Protein AF-A0A6M0L0Z6-F1 (afdb_monomer_lite)

Structure (mmCIF, N/CA/C/O backbone):
data_AF-A0A6M0L0Z6-F1
#
_entry.id   AF-A0A6M0L0Z6-F1
#
loop_
_atom_site.group_PDB
_atom_site.id
_atom_site.type_symbol
_atom_site.label_atom_id
_atom_site.label_alt_id
_atom_site.label_comp_id
_atom_site.label_asym_id
_atom_site.label_entity_id
_atom_site.label_seq_id
_atom_site.pdbx_PDB_ins_code
_atom_site.Cartn_x
_atom_site.Cartn_y
_atom_site.Cartn_z
_atom_site.occupancy
_atom_site.B_iso_or_equiv
_atom_site.auth_seq_id
_atom_site.auth_comp_id
_atom_site.auth_asym_id
_atom_site.auth_atom_id
_atom_site.pdbx_PDB_model_num
ATOM 1 N N . MET A 1 1 ? 5.185 9.724 -18.505 1.00 79.50 1 MET A N 1
ATOM 2 C CA . MET A 1 1 ? 5.097 10.924 -17.645 1.00 79.50 1 MET A CA 1
ATOM 3 C C . MET A 1 1 ? 4.578 10.415 -16.334 1.00 79.50 1 MET A C 1
ATOM 5 O O . MET A 1 1 ? 3.464 9.898 -16.315 1.00 79.50 1 MET A O 1
ATOM 9 N N . SER A 1 2 ? 5.394 10.515 -15.293 1.00 88.75 2 SER A N 1
ATOM 10 C CA . SER A 1 2 ? 5.068 9.929 -14.003 1.00 88.75 2 SER A CA 1
ATOM 11 C C . SER A 1 2 ? 3.895 10.656 -13.342 1.00 88.75 2 SER A C 1
ATOM 13 O O . SER A 1 2 ? 3.770 11.878 -13.463 1.00 88.75 2 SER A O 1
ATOM 15 N N . ARG A 1 3 ? 3.025 9.909 -12.662 1.00 93.62 3 ARG A N 1
ATOM 16 C CA . ARG A 1 3 ? 1.835 10.417 -11.967 1.00 93.62 3 ARG A CA 1
ATOM 17 C 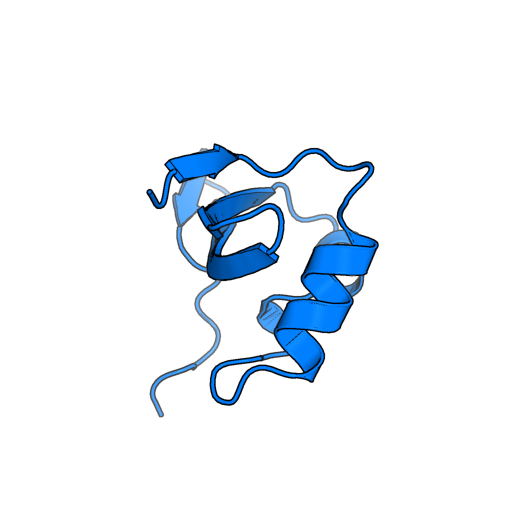C . ARG A 1 3 ? 1.872 10.006 -10.503 1.00 93.62 3 ARG A C 1
ATOM 19 O O . ARG A 1 3 ? 2.202 8.867 -10.196 1.00 93.62 3 ARG A O 1
ATOM 26 N N . LEU A 1 4 ? 1.503 10.926 -9.617 1.00 95.62 4 LEU A N 1
ATOM 27 C CA . LEU A 1 4 ? 1.292 10.639 -8.199 1.00 95.62 4 LEU A CA 1
ATOM 28 C C . LEU A 1 4 ? -0.169 10.224 -7.984 1.00 95.62 4 LEU A C 1
ATOM 30 O O . LEU A 1 4 ? -1.068 10.933 -8.440 1.00 95.62 4 LEU A O 1
ATOM 34 N N . LYS A 1 5 ? -0.411 9.109 -7.290 1.00 95.81 5 LYS A N 1
ATOM 35 C CA . LYS A 1 5 ? -1.764 8.689 -6.885 1.00 95.81 5 LYS A CA 1
ATOM 36 C C . LYS A 1 5 ? -1.754 7.857 -5.604 1.00 95.81 5 LYS A C 1
ATOM 38 O O . LYS A 1 5 ? -0.746 7.232 -5.276 1.00 95.81 5 LYS A O 1
ATOM 43 N N . THR A 1 6 ? -2.897 7.809 -4.925 1.00 97.19 6 THR A N 1
ATOM 44 C CA . THR A 1 6 ? -3.156 6.819 -3.874 1.00 97.19 6 THR A CA 1
ATOM 45 C C . THR A 1 6 ? -3.460 5.467 -4.515 1.00 97.19 6 THR A C 1
ATOM 47 O O . THR A 1 6 ? -4.223 5.384 -5.479 1.00 97.19 6 THR A O 1
ATOM 50 N N . LEU A 1 7 ? -2.847 4.403 -4.004 1.00 97.25 7 LEU A N 1
ATOM 51 C CA . LEU A 1 7 ? -3.045 3.046 -4.493 1.00 97.25 7 LEU A CA 1
ATOM 52 C C . LEU A 1 7 ? -4.360 2.457 -3.968 1.00 97.25 7 LEU A C 1
ATOM 54 O O . LEU A 1 7 ? -4.630 2.459 -2.767 1.00 97.25 7 LEU A O 1
ATOM 58 N N . GLU A 1 8 ? -5.159 1.894 -4.869 1.00 96.94 8 GLU A N 1
ATOM 59 C CA . GLU A 1 8 ? -6.375 1.164 -4.511 1.00 96.94 8 GLU A CA 1
ATOM 60 C C . GLU A 1 8 ? -6.060 -0.222 -3.927 1.00 96.94 8 GLU A C 1
ATOM 62 O O . GLU A 1 8 ? -5.148 -0.905 -4.393 1.00 96.94 8 GLU A O 1
ATOM 67 N N . LYS A 1 9 ? -6.888 -0.690 -2.980 1.00 96.00 9 LYS A N 1
ATOM 68 C CA . LYS A 1 9 ? -6.726 -1.995 -2.304 1.00 96.00 9 LYS A CA 1
ATOM 69 C C . LYS A 1 9 ? -6.575 -3.188 -3.249 1.00 96.00 9 LYS A C 1
ATOM 71 O O . LYS A 1 9 ? -5.833 -4.115 -2.952 1.00 96.00 9 LYS A O 1
ATOM 76 N N . LYS A 1 10 ? -7.247 -3.163 -4.405 1.00 96.94 10 LYS A N 1
ATOM 77 C CA . LYS A 1 10 ? -7.173 -4.245 -5.402 1.00 96.94 10 LYS A CA 1
ATOM 78 C C . LYS A 1 10 ? -5.762 -4.455 -5.980 1.00 96.94 10 LYS A C 1
ATOM 80 O O . LYS A 1 10 ? -5.498 -5.523 -6.510 1.00 96.94 10 LYS A O 1
ATOM 85 N N . ASN A 1 11 ? -4.880 -3.459 -5.856 1.00 97.00 11 ASN A N 1
ATOM 86 C CA . ASN A 1 11 ? -3.508 -3.476 -6.374 1.00 97.00 11 ASN A CA 1
ATOM 87 C C . ASN A 1 11 ? -2.459 -3.698 -5.262 1.00 97.00 11 ASN A C 1
ATOM 89 O O . ASN A 1 11 ? -1.275 -3.424 -5.453 1.00 97.00 11 ASN A O 1
ATOM 93 N N . TYR A 1 12 ? -2.865 -4.134 -4.065 1.00 97.50 12 TYR A N 1
ATOM 94 C CA . TYR A 1 12 ? -1.938 -4.314 -2.939 1.00 97.50 12 TYR A CA 1
ATOM 95 C C . TYR A 1 12 ? -0.915 -5.435 -3.163 1.00 97.50 12 TYR A C 1
ATOM 97 O O . TYR A 1 12 ? 0.211 -5.329 -2.680 1.00 97.50 12 TYR A O 1
ATOM 105 N N . GLU A 1 13 ? -1.248 -6.457 -3.951 1.00 97.75 13 GLU A N 1
ATOM 106 C CA . GLU A 1 13 ? -0.283 -7.499 -4.327 1.00 97.75 13 GLU A CA 1
ATOM 107 C C . GLU A 1 13 ? 0.832 -6.970 -5.241 1.00 97.75 13 GLU A C 1
ATOM 109 O O . GLU A 1 13 ? 2.002 -7.322 -5.064 1.00 97.75 13 GLU A O 1
ATOM 114 N N . ASP A 1 14 ? 0.505 -6.051 -6.155 1.00 96.94 14 ASP A N 1
ATOM 115 C CA . ASP A 1 14 ? 1.502 -5.388 -7.004 1.00 96.94 14 ASP A CA 1
ATOM 116 C C . ASP A 1 14 ? 2.447 -4.529 -6.159 1.00 96.94 14 ASP A C 1
ATOM 118 O O . ASP A 1 14 ? 3.663 -4.531 -6.362 1.00 96.94 14 ASP A O 1
ATOM 122 N N . TRP A 1 15 ? 1.904 -3.836 -5.154 1.00 97.56 15 TRP A N 1
ATOM 123 C CA . TRP A 1 15 ? 2.708 -3.094 -4.187 1.00 97.56 15 TRP A CA 1
ATOM 124 C C . TRP A 1 15 ? 3.626 -4.001 -3.373 1.00 97.56 15 TRP A C 1
ATOM 126 O O . TRP A 1 15 ? 4.811 -3.702 -3.237 1.00 97.56 15 TRP A O 1
ATOM 136 N N . ASN A 1 16 ? 3.120 -5.121 -2.856 1.00 97.94 16 ASN A N 1
ATOM 137 C CA . ASN A 1 16 ? 3.960 -6.069 -2.134 1.00 97.94 16 ASN A CA 1
ATOM 138 C C . ASN A 1 16 ? 5.089 -6.570 -3.040 1.00 97.94 16 ASN A C 1
ATOM 140 O O . ASN A 1 16 ? 6.248 -6.494 -2.639 1.00 97.94 16 ASN A O 1
ATOM 144 N N . SER A 1 17 ? 4.795 -6.951 -4.280 1.00 97.75 17 SER A N 1
ATOM 145 C CA . SER A 1 17 ? 5.816 -7.368 -5.249 1.00 97.75 17 SER A CA 1
ATOM 146 C C . SER A 1 17 ? 6.857 -6.266 -5.510 1.00 97.75 17 SER A C 1
ATOM 148 O O . SER A 1 17 ? 8.062 -6.527 -5.496 1.00 97.75 17 SER A O 1
ATOM 150 N N . PHE A 1 18 ? 6.418 -5.010 -5.653 1.00 97.31 18 PHE A N 1
ATOM 151 C CA . PHE A 1 18 ? 7.311 -3.851 -5.759 1.00 97.31 18 PHE A CA 1
ATOM 152 C C . PHE A 1 18 ? 8.231 -3.730 -4.536 1.00 97.31 18 PHE A C 1
ATOM 154 O O . PHE A 1 18 ? 9.447 -3.611 -4.694 1.00 97.31 18 PHE A O 1
ATOM 161 N N . VAL A 1 19 ? 7.680 -3.829 -3.321 1.00 96.50 19 VAL A N 1
ATOM 162 C CA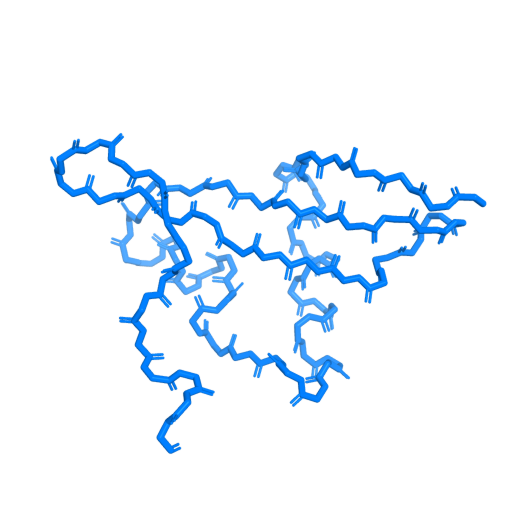 . VAL A 1 19 ? 8.455 -3.777 -2.074 1.00 96.50 19 VAL A CA 1
ATOM 163 C C . VAL A 1 19 ? 9.473 -4.922 -1.991 1.00 96.50 19 VAL A C 1
ATOM 165 O O . VAL A 1 19 ? 10.574 -4.670 -1.521 1.00 96.50 19 VAL A O 1
ATOM 168 N N . ASP A 1 20 ? 9.165 -6.141 -2.457 1.00 96.81 20 ASP A N 1
ATOM 169 C CA . ASP A 1 20 ? 10.138 -7.259 -2.467 1.00 96.81 20 ASP A CA 1
ATOM 170 C C . ASP A 1 20 ? 11.318 -6.994 -3.400 1.00 96.81 20 ASP A C 1
ATOM 172 O O . ASP A 1 20 ? 12.455 -7.342 -3.093 1.00 96.81 20 ASP A O 1
ATOM 176 N N . SER A 1 21 ? 11.047 -6.373 -4.547 1.00 96.38 21 SER A N 1
ATOM 177 C CA . SER A 1 21 ? 12.068 -6.088 -5.559 1.00 96.38 21 SER A CA 1
ATOM 178 C C . SER A 1 21 ? 12.889 -4.822 -5.288 1.00 96.38 21 SER A C 1
ATOM 180 O O . SER A 1 21 ? 13.909 -4.593 -5.937 1.00 96.38 21 SER A O 1
ATOM 182 N N . SER A 1 22 ? 12.441 -3.970 -4.363 1.00 94.56 22 SER A N 1
ATOM 183 C CA . SER A 1 22 ? 13.050 -2.667 -4.112 1.00 94.56 22 SER A CA 1
ATOM 184 C C . SER A 1 22 ? 14.239 -2.773 -3.161 1.00 94.56 22 SER A C 1
ATOM 186 O O . SER A 1 22 ? 14.115 -3.295 -2.057 1.00 94.56 22 SER A O 1
ATOM 188 N N . ASN A 1 23 ? 15.369 -2.152 -3.518 1.00 92.62 23 ASN A N 1
ATOM 189 C CA . ASN A 1 23 ? 16.520 -1.997 -2.613 1.00 92.62 23 ASN A CA 1
ATOM 190 C C . ASN A 1 23 ? 16.167 -1.238 -1.320 1.00 92.62 23 ASN A C 1
ATOM 192 O O . ASN A 1 23 ? 16.867 -1.359 -0.322 1.00 92.62 23 ASN A O 1
ATOM 196 N N . GLN A 1 24 ? 15.107 -0.425 -1.353 1.00 90.31 24 GLN A N 1
ATOM 197 C CA . GLN A 1 24 ? 14.570 0.311 -0.204 1.00 90.31 24 GLN A CA 1
ATOM 198 C C . GLN A 1 24 ? 13.315 -0.371 0.365 1.00 90.31 24 GLN A C 1
ATOM 200 O O . GLN A 1 24 ? 12.564 0.233 1.135 1.00 90.31 24 GLN A O 1
ATOM 205 N N . GLY A 1 25 ? 13.024 -1.600 -0.057 1.00 92.06 25 GLY A N 1
ATOM 206 C CA . GLY A 1 25 ? 11.925 -2.407 0.444 1.00 92.06 25 GLY A CA 1
ATOM 207 C C . GLY A 1 25 ? 12.109 -2.757 1.917 1.00 92.06 25 GLY A C 1
ATOM 208 O O . GLY A 1 25 ? 13.222 -2.932 2.399 1.00 92.06 25 GLY A O 1
ATOM 209 N N . SER A 1 26 ? 11.006 -2.839 2.655 1.00 91.88 26 SER A N 1
ATOM 210 C CA . SER A 1 26 ? 11.008 -3.301 4.044 1.00 9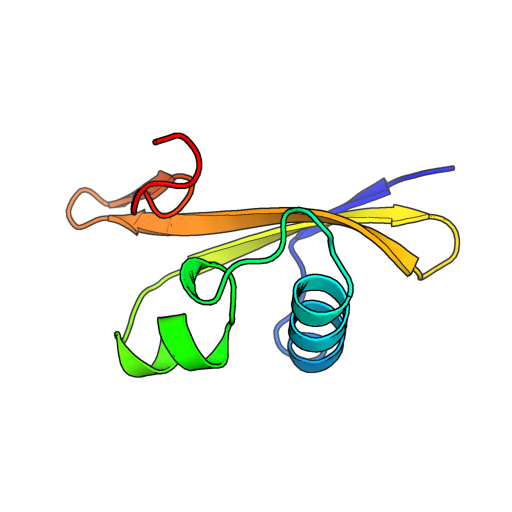1.88 26 SER A CA 1
ATOM 211 C C . SER A 1 26 ? 9.696 -4.008 4.355 1.00 91.88 26 SER A C 1
ATOM 213 O O . SER A 1 26 ? 8.648 -3.646 3.813 1.00 91.88 26 SER A O 1
ATOM 215 N N . ILE A 1 27 ? 9.744 -4.982 5.266 1.00 92.81 27 ILE A N 1
ATOM 216 C CA . ILE A 1 27 ? 8.554 -5.642 5.812 1.00 92.81 27 ILE A CA 1
ATOM 217 C C . ILE A 1 27 ? 7.558 -4.629 6.397 1.00 92.81 27 ILE A C 1
ATOM 219 O O . ILE A 1 27 ? 6.355 -4.793 6.227 1.00 92.81 27 ILE A O 1
ATOM 223 N N . PHE A 1 28 ? 8.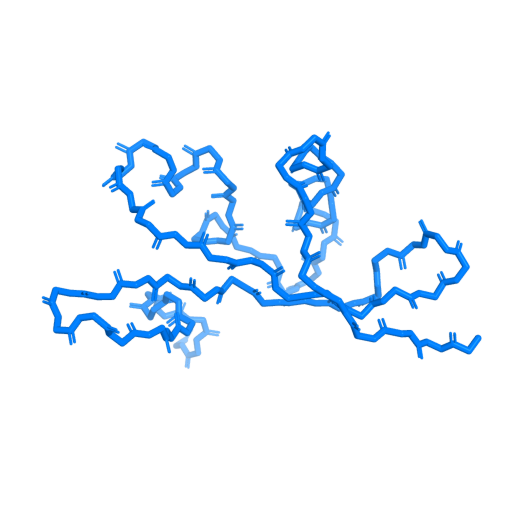046 -3.518 6.966 1.00 91.44 28 PHE A N 1
ATOM 224 C CA . PHE A 1 28 ? 7.213 -2.438 7.514 1.00 91.44 28 PHE A CA 1
ATOM 225 C C . PHE A 1 28 ? 6.394 -1.697 6.451 1.00 91.44 28 PHE A C 1
ATOM 227 O O . PHE A 1 28 ? 5.501 -0.920 6.777 1.00 91.44 28 PHE A O 1
ATOM 234 N N . SER A 1 29 ? 6.702 -1.912 5.172 1.00 93.94 29 SER A N 1
ATOM 235 C CA . SER A 1 29 ? 5.957 -1.355 4.048 1.00 93.94 29 SER A CA 1
ATOM 236 C C . SER A 1 29 ? 4.978 -2.356 3.421 1.00 93.94 29 SER A C 1
ATOM 238 O O . SER A 1 29 ? 4.292 -1.987 2.476 1.00 93.94 29 SER A O 1
ATOM 240 N N . LYS A 1 30 ? 4.895 -3.606 3.897 1.00 96.19 30 LYS A N 1
ATOM 241 C CA . LYS A 1 30 ? 4.009 -4.639 3.331 1.00 96.19 30 LYS A CA 1
ATOM 242 C C . LYS A 1 30 ? 2.579 -4.498 3.827 1.00 96.19 30 LYS A C 1
ATOM 244 O O . LYS A 1 30 ? 2.356 -4.342 5.024 1.00 96.19 30 LYS A O 1
ATOM 249 N N . THR A 1 31 ? 1.609 -4.647 2.930 1.00 97.38 31 THR A N 1
ATOM 250 C CA . THR A 1 31 ? 0.188 -4.499 3.288 1.00 97.38 31 THR A CA 1
ATOM 251 C C . THR A 1 31 ? -0.253 -5.580 4.263 1.00 97.38 31 THR A C 1
ATOM 253 O O . THR A 1 31 ? -0.835 -5.261 5.288 1.00 97.38 31 THR A O 1
ATOM 256 N N . TRP A 1 32 ? 0.140 -6.838 4.040 1.00 96.81 32 TRP A N 1
ATOM 257 C CA . TRP A 1 32 ? -0.194 -7.945 4.944 1.00 96.81 32 TRP A CA 1
ATOM 258 C C . TRP A 1 32 ? 0.389 -7.769 6.354 1.00 96.81 32 TRP A C 1
ATOM 260 O O . TRP A 1 32 ? -0.214 -8.211 7.329 1.00 96.81 32 TRP A O 1
ATOM 270 N N . TYR A 1 33 ? 1.548 -7.113 6.482 1.00 95.06 33 TYR A N 1
ATOM 271 C CA . TYR A 1 33 ? 2.155 -6.816 7.780 1.00 95.06 33 TYR A CA 1
ATOM 272 C C . TYR A 1 33 ? 1.344 -5.745 8.514 1.00 95.06 33 TYR A C 1
ATOM 274 O O . TYR A 1 33 ? 1.006 -5.910 9.684 1.00 95.06 33 TYR A O 1
ATOM 282 N N . LEU A 1 34 ? 0.984 -4.673 7.807 1.00 94.00 34 LEU A N 1
ATOM 283 C CA . LEU A 1 34 ? 0.169 -3.582 8.342 1.00 94.00 34 LEU A CA 1
ATOM 284 C C . LEU A 1 34 ? -1.247 -4.053 8.709 1.00 94.00 34 LEU A C 1
ATOM 286 O O . LEU A 1 34 ? -1.765 -3.674 9.757 1.00 94.00 34 LEU A O 1
ATOM 290 N N . ASP A 1 35 ? -1.836 -4.927 7.892 1.00 95.44 35 ASP A N 1
ATOM 291 C CA . ASP A 1 35 ? -3.146 -5.533 8.134 1.00 95.44 35 ASP A CA 1
ATOM 292 C C . ASP A 1 35 ? -3.127 -6.424 9.386 1.00 95.44 35 ASP A C 1
ATOM 294 O O . ASP A 1 35 ? -4.052 -6.370 10.197 1.00 95.44 35 ASP A O 1
ATOM 298 N N . ALA A 1 36 ? -2.059 -7.205 9.595 1.00 95.62 36 ALA A N 1
ATOM 299 C CA . ALA A 1 36 ? -1.890 -8.028 10.796 1.00 95.62 36 ALA A CA 1
ATOM 300 C C . ALA A 1 36 ? -1.780 -7.186 12.080 1.00 95.62 36 ALA A C 1
ATOM 302 O O . ALA A 1 36 ? -2.227 -7.619 13.142 1.00 95.62 36 ALA A O 1
ATOM 303 N N . LEU A 1 37 ? -1.226 -5.975 11.974 1.00 91.56 37 LEU A N 1
ATOM 304 C CA . LEU A 1 37 ? -1.192 -4.985 13.053 1.00 91.56 37 LEU A CA 1
ATOM 305 C C . LEU A 1 37 ? -2.497 -4.188 13.193 1.00 91.56 37 LEU A C 1
ATOM 307 O O . LEU A 1 37 ? -2.593 -3.352 14.086 1.00 91.56 37 LEU A O 1
ATOM 311 N N . GLN A 1 38 ? -3.491 -4.434 12.330 1.00 92.88 38 GLN A N 1
ATOM 312 C CA . GLN A 1 38 ? -4.757 -3.695 12.278 1.00 92.88 38 GLN A CA 1
ATOM 313 C C . GLN A 1 38 ? -4.559 -2.180 12.104 1.00 92.88 38 GLN A C 1
ATOM 315 O O . GLN A 1 38 ? -5.337 -1.374 12.614 1.00 92.88 38 GLN A O 1
ATOM 320 N N . MET A 1 39 ? -3.513 -1.788 11.374 1.00 90.69 39 MET A N 1
ATOM 321 C CA . MET A 1 39 ? -3.210 -0.384 11.114 1.00 90.69 39 MET A CA 1
ATOM 322 C C . MET A 1 39 ? -4.147 0.189 10.049 1.00 90.69 39 MET A C 1
ATOM 324 O O . MET A 1 39 ? -4.386 -0.425 9.010 1.00 90.69 39 MET A O 1
ATOM 328 N N . GLU A 1 40 ? -4.614 1.419 10.255 1.00 94.19 40 GLU A N 1
ATOM 329 C CA . GLU A 1 40 ? -5.161 2.236 9.171 1.00 94.19 40 GLU A CA 1
ATOM 330 C C . GLU A 1 40 ? -3.997 2.839 8.374 1.00 94.19 40 GLU A C 1
ATOM 332 O O . GLU A 1 40 ? -3.085 3.431 8.955 1.00 94.19 40 GLU A O 1
ATOM 337 N N . TYR A 1 41 ? -3.998 2.696 7.048 1.00 95.12 41 TYR A N 1
ATOM 338 C CA . TYR A 1 41 ? -2.947 3.259 6.203 1.00 95.12 41 TYR A CA 1
ATOM 339 C C . TYR A 1 41 ? -3.422 3.577 4.784 1.00 95.12 41 TYR A C 1
ATOM 341 O O . TYR A 1 41 ? -4.380 3.000 4.269 1.00 95.12 41 TYR A O 1
ATOM 349 N N . GLU A 1 42 ? -2.686 4.479 4.142 1.00 96.38 42 GLU A N 1
ATOM 350 C CA . GLU A 1 42 ? -2.751 4.769 2.714 1.00 96.38 42 GLU A CA 1
ATOM 351 C C . GLU A 1 42 ? -1.393 4.482 2.067 1.00 96.38 42 GLU A C 1
ATOM 353 O O . GLU A 1 42 ? -0.359 4.454 2.734 1.00 96.38 42 GLU A O 1
ATOM 358 N N . ILE A 1 43 ? -1.376 4.268 0.754 1.00 97.00 43 ILE A N 1
ATOM 359 C CA . ILE A 1 43 ? -0.136 4.084 -0.004 1.00 97.00 43 ILE A CA 1
ATOM 360 C C . ILE A 1 43 ? -0.127 5.109 -1.125 1.00 97.00 43 ILE A C 1
ATOM 362 O O . ILE A 1 43 ? -1.003 5.088 -1.988 1.00 97.00 43 ILE A O 1
ATOM 366 N N . LEU A 1 44 ? 0.866 5.993 -1.119 1.00 96.94 44 LEU A N 1
ATOM 367 C CA . LEU A 1 44 ? 1.115 6.918 -2.218 1.00 96.94 44 LEU A CA 1
ATOM 368 C C . LEU A 1 44 ? 2.169 6.325 -3.139 1.00 96.94 44 LEU A C 1
ATOM 370 O O . LEU A 1 44 ? 3.235 5.917 -2.677 1.00 96.94 44 LEU A O 1
ATOM 374 N N . ILE A 1 45 ? 1.886 6.320 -4.437 1.00 97.38 45 ILE A N 1
ATOM 375 C CA . ILE A 1 45 ? 2.804 5.816 -5.455 1.00 97.38 45 ILE A CA 1
ATOM 376 C C . ILE A 1 45 ? 3.071 6.852 -6.537 1.00 97.38 45 ILE A C 1
ATOM 378 O O . ILE A 1 45 ? 2.201 7.644 -6.907 1.00 97.38 45 ILE A O 1
ATOM 382 N N . VAL A 1 46 ? 4.282 6.790 -7.075 1.00 97.31 46 VAL A N 1
ATOM 383 C CA . VAL A 1 46 ? 4.650 7.383 -8.354 1.00 97.31 46 VAL A CA 1
ATOM 384 C C . VAL A 1 46 ? 4.581 6.277 -9.399 1.00 97.31 46 VAL A C 1
ATOM 386 O O . VAL A 1 46 ? 5.322 5.299 -9.324 1.00 97.31 46 VAL A O 1
ATOM 389 N N . GLU A 1 47 ? 3.686 6.438 -10.365 1.00 95.94 47 GLU A N 1
ATOM 390 C CA . GLU A 1 47 ? 3.471 5.497 -11.462 1.00 95.94 47 GLU A CA 1
ATOM 391 C C . GLU A 1 47 ? 4.006 6.076 -12.774 1.00 95.94 47 GLU A C 1
ATOM 393 O O . GLU A 1 47 ? 3.656 7.202 -13.130 1.00 95.94 47 GLU A O 1
ATOM 398 N N . ASP A 1 48 ? 4.806 5.317 -13.523 1.00 95.25 48 ASP A N 1
ATOM 399 C CA . ASP A 1 48 ? 5.115 5.602 -14.929 1.00 95.25 48 ASP A CA 1
ATOM 400 C C . ASP A 1 48 ? 4.822 4.362 -15.776 1.00 95.25 48 ASP A C 1
ATOM 402 O O . ASP A 1 48 ? 5.254 3.263 -15.448 1.00 95.25 48 ASP A O 1
ATOM 406 N N . ARG A 1 49 ? 4.074 4.540 -16.874 1.00 92.38 49 ARG A N 1
ATOM 407 C CA . ARG A 1 49 ? 3.699 3.455 -17.806 1.00 92.38 49 ARG A CA 1
ATOM 408 C C . ARG A 1 49 ? 3.144 2.209 -17.090 1.00 92.38 49 ARG A C 1
ATOM 410 O O . ARG A 1 49 ? 3.595 1.099 -17.353 1.00 92.38 49 ARG A O 1
ATOM 417 N N . ASP A 1 50 ? 2.204 2.428 -16.170 1.00 88.69 50 ASP A N 1
ATOM 418 C CA . ASP A 1 50 ? 1.540 1.385 -15.369 1.00 88.69 50 ASP A CA 1
ATOM 419 C C . ASP A 1 50 ? 2.481 0.582 -14.449 1.00 88.69 50 ASP A C 1
ATOM 421 O O . ASP A 1 50 ? 2.133 -0.498 -13.976 1.00 88.69 50 ASP A O 1
ATOM 425 N N . ARG A 1 51 ? 3.675 1.115 -14.158 1.00 92.81 51 ARG A N 1
ATOM 426 C CA . ARG A 1 51 ? 4.635 0.542 -13.212 1.00 92.81 51 ARG A CA 1
ATOM 427 C C . ARG A 1 51 ? 4.866 1.478 -12.034 1.00 92.81 51 ARG A C 1
ATOM 429 O O . ARG A 1 51 ? 4.995 2.690 -12.199 1.00 92.81 51 ARG A O 1
ATOM 436 N N . ILE A 1 52 ? 4.961 0.897 -10.841 1.00 96.69 52 ILE A N 1
ATOM 437 C CA . ILE A 1 52 ? 5.352 1.610 -9.623 1.00 96.69 52 ILE A CA 1
ATOM 438 C C . ILE A 1 52 ? 6.857 1.901 -9.695 1.00 96.69 52 ILE A C 1
ATOM 440 O O . ILE A 1 52 ? 7.668 0.979 -9.727 1.00 96.69 52 ILE A O 1
ATOM 444 N N . GLU A 1 53 ? 7.228 3.180 -9.719 1.00 95.75 53 GLU A N 1
ATOM 445 C CA . GLU A 1 53 ? 8.629 3.632 -9.712 1.00 95.75 53 GLU A CA 1
ATOM 446 C C . GLU A 1 53 ? 9.109 3.968 -8.298 1.00 95.75 53 GLU A C 1
ATOM 448 O O . GLU A 1 53 ? 10.271 3.773 -7.947 1.00 95.75 53 GLU A O 1
ATOM 453 N N . ALA A 1 54 ? 8.205 4.493 -7.473 1.00 95.38 54 ALA A N 1
ATOM 454 C CA . ALA A 1 54 ? 8.455 4.838 -6.084 1.00 95.38 54 ALA A CA 1
ATOM 455 C C . ALA A 1 54 ? 7.139 4.838 -5.307 1.00 95.38 54 ALA A C 1
ATOM 457 O O . ALA A 1 54 ? 6.059 4.969 -5.885 1.00 95.38 54 ALA A O 1
ATOM 458 N N . GLY A 1 55 ? 7.220 4.760 -3.985 1.00 94.75 55 GLY A N 1
ATOM 459 C CA . GLY A 1 55 ? 6.058 4.977 -3.141 1.00 94.75 55 GLY A CA 1
ATOM 460 C C . GLY A 1 55 ? 6.390 4.977 -1.662 1.00 94.75 55 GLY A C 1
ATOM 461 O O . GLY A 1 55 ? 7.512 4.670 -1.255 1.00 94.75 55 GLY A O 1
ATOM 462 N N . THR A 1 56 ? 5.394 5.332 -0.864 1.00 94.44 56 THR A N 1
ATOM 463 C CA . THR A 1 56 ? 5.474 5.334 0.592 1.00 94.44 56 THR A CA 1
ATOM 464 C C . THR A 1 56 ? 4.155 4.866 1.181 1.00 94.44 56 THR A C 1
ATOM 466 O O . THR A 1 56 ? 3.081 5.224 0.695 1.00 94.44 56 THR A O 1
ATOM 469 N N . VAL A 1 57 ? 4.249 4.095 2.260 1.00 95.25 57 VAL A N 1
ATOM 470 C CA . VAL A 1 57 ? 3.116 3.870 3.156 1.00 95.25 57 VAL A CA 1
ATOM 471 C C . VAL A 1 57 ? 2.951 5.118 4.012 1.00 95.25 57 VAL A C 1
ATOM 473 O O . VAL A 1 57 ? 3.934 5.723 4.439 1.00 95.25 57 VAL A O 1
ATOM 476 N N . LEU A 1 58 ? 1.706 5.492 4.259 1.00 94.06 58 LEU A N 1
ATOM 477 C CA . LEU A 1 58 ? 1.295 6.481 5.232 1.00 94.06 58 LEU A CA 1
ATOM 478 C C . LEU A 1 58 ? 0.398 5.768 6.238 1.00 94.06 58 LEU A C 1
ATOM 480 O O . LEU A 1 58 ? -0.783 5.564 5.981 1.00 94.06 58 LEU A O 1
ATOM 484 N N . ALA A 1 59 ? 0.969 5.347 7.360 1.00 92.25 59 ALA A N 1
ATOM 485 C CA . ALA A 1 59 ? 0.219 4.748 8.450 1.00 92.25 59 ALA A CA 1
ATOM 486 C C . ALA A 1 59 ? -0.367 5.851 9.333 1.00 92.25 59 ALA A C 1
ATOM 488 O O . ALA A 1 59 ? 0.279 6.870 9.593 1.00 92.25 59 ALA A O 1
ATOM 489 N N . LYS A 1 60 ? -1.598 5.648 9.782 1.00 91.31 60 LYS A N 1
ATOM 490 C CA . LYS A 1 60 ? -2.309 6.560 10.664 1.00 91.31 60 LYS A CA 1
ATOM 491 C C . LYS A 1 60 ? -1.990 6.212 12.113 1.00 91.31 60 LYS A C 1
ATOM 493 O O . LYS A 1 60 ? -2.134 5.064 12.525 1.00 91.31 60 LYS A O 1
ATOM 498 N N . ASN A 1 61 ? -1.542 7.197 12.879 1.00 84.94 61 ASN A N 1
ATOM 499 C CA . ASN A 1 61 ? -1.262 7.025 14.301 1.00 84.94 61 ASN A CA 1
ATOM 500 C C . ASN A 1 61 ? -2.507 7.283 15.174 1.00 84.94 61 ASN A C 1
ATOM 502 O O . ASN A 1 61 ? -3.557 7.709 14.692 1.00 84.94 61 ASN A O 1
ATOM 506 N N . GLU A 1 62 ? -2.367 7.076 16.485 1.00 85.06 62 GLU A N 1
ATOM 507 C CA . GLU A 1 62 ? -3.446 7.242 17.474 1.00 85.06 62 GLU A CA 1
ATOM 508 C C . GLU A 1 62 ? -4.012 8.672 17.545 1.00 85.06 62 GLU A C 1
ATOM 510 O O . GLU A 1 62 ? -5.157 8.872 17.946 1.00 85.06 62 GLU A O 1
ATOM 515 N N . ILE A 1 63 ? -3.240 9.674 17.109 1.00 87.69 63 ILE A N 1
ATOM 516 C CA . ILE A 1 63 ? -3.677 11.077 17.027 1.00 87.69 63 ILE A CA 1
ATOM 517 C C . ILE A 1 63 ? -4.226 11.449 15.637 1.00 87.69 63 ILE A C 1
ATOM 519 O O . ILE A 1 63 ? -4.374 12.629 15.330 1.00 87.69 63 ILE A O 1
ATOM 523 N N . ASN A 1 64 ? -4.578 10.455 14.811 1.00 85.88 64 ASN A N 1
ATOM 524 C CA . ASN A 1 64 ? -5.153 10.592 13.466 1.00 85.88 64 ASN A CA 1
ATOM 525 C C . ASN A 1 64 ? -4.256 11.310 12.438 1.00 85.88 64 ASN A C 1
ATOM 527 O O . ASN A 1 64 ? -4.758 11.886 11.472 1.00 85.88 64 ASN A O 1
ATOM 531 N N . ILE A 1 65 ? -2.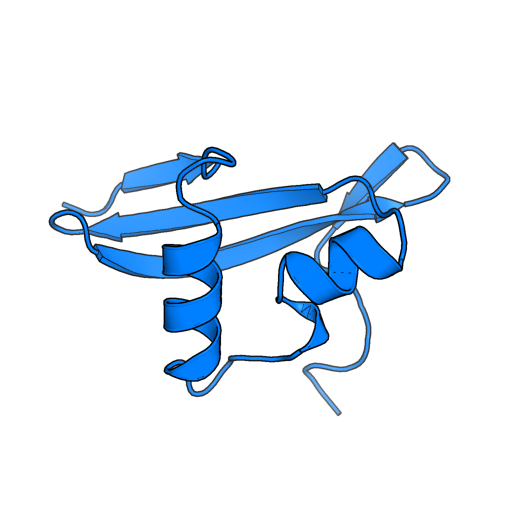936 11.260 12.615 1.00 87.44 65 ILE A N 1
ATOM 532 C CA . ILE A 1 65 ? -1.964 11.809 11.664 1.00 87.44 65 ILE A CA 1
ATOM 533 C C . ILE A 1 65 ? -1.383 10.677 10.820 1.00 87.4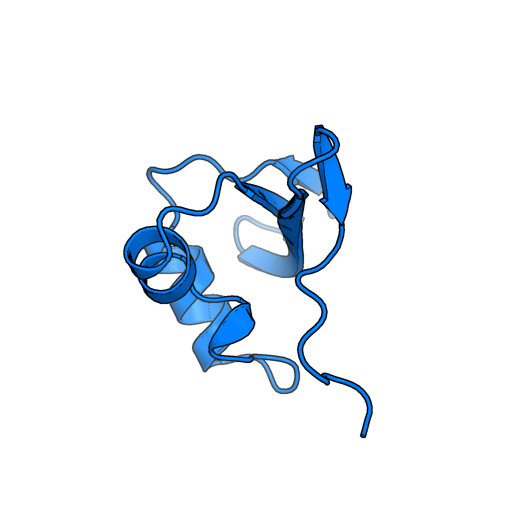4 65 ILE A C 1
ATOM 535 O O . ILE A 1 65 ? -0.963 9.646 11.345 1.00 87.44 65 ILE A O 1
ATOM 539 N N . TYR A 1 66 ? -1.334 10.903 9.510 1.00 88.31 66 TYR A N 1
ATOM 540 C CA . TYR A 1 66 ? -0.676 10.029 8.549 1.00 88.31 66 TYR A CA 1
ATOM 541 C C . TYR A 1 66 ? 0.819 10.335 8.464 1.00 88.31 66 TYR A C 1
ATOM 543 O O . TYR A 1 66 ? 1.220 11.472 8.211 1.00 88.31 66 TYR A O 1
ATOM 551 N N . SER A 1 67 ? 1.650 9.312 8.630 1.00 85.75 67 SER A N 1
ATOM 552 C CA . SER A 1 67 ? 3.103 9.415 8.496 1.00 85.75 67 SER A CA 1
ATOM 553 C C . SER A 1 67 ? 3.693 8.113 7.974 1.00 85.75 67 SER A C 1
ATOM 555 O O . SER A 1 67 ? 3.078 7.054 8.082 1.00 85.75 67 SER A O 1
ATOM 557 N N . ASN A 1 68 ? 4.909 8.164 7.433 1.00 82.31 68 ASN A N 1
ATOM 558 C CA . ASN A 1 68 ? 5.647 6.939 7.132 1.00 82.31 68 ASN A CA 1
ATOM 559 C C . ASN A 1 68 ? 5.772 6.097 8.419 1.00 82.31 68 ASN A C 1
ATOM 561 O O . ASN A 1 68 ? 6.163 6.673 9.440 1.00 82.31 68 ASN A O 1
ATOM 565 N N . PRO A 1 69 ? 5.417 4.795 8.423 1.00 74.19 69 PRO A N 1
ATOM 566 C CA . PRO A 1 69 ? 5.611 3.944 9.593 1.00 74.19 69 PRO A CA 1
ATOM 567 C C . PRO A 1 69 ? 7.084 3.977 10.026 1.00 74.19 69 PRO A C 1
ATOM 569 O O . PRO A 1 69 ? 7.971 3.470 9.340 1.00 74.19 69 PRO A O 1
ATOM 572 N N . MET A 1 70 ? 7.347 4.638 11.156 1.00 65.06 70 MET A N 1
ATOM 573 C CA . MET A 1 70 ? 8.681 4.796 11.732 1.00 65.06 70 MET A CA 1
ATOM 574 C C . MET A 1 70 ? 9.033 3.542 12.536 1.00 65.06 70 MET A C 1
ATOM 576 O O . MET A 1 70 ? 8.721 3.443 13.719 1.00 65.06 70 MET A O 1
ATOM 580 N N . LEU A 1 71 ? 9.687 2.587 11.882 1.00 57.69 71 LEU A N 1
ATOM 581 C CA . LEU A 1 71 ? 10.511 1.558 12.514 1.00 57.69 71 LEU A CA 1
ATOM 582 C C . LEU A 1 71 ? 11.778 1.466 11.662 1.00 57.69 71 LEU A C 1
ATOM 584 O O . LEU A 1 71 ? 11.706 1.076 10.500 1.00 57.69 71 LEU A O 1
ATOM 588 N N . ASP A 1 72 ? 12.877 1.985 12.211 1.00 49.00 72 ASP A N 1
ATOM 589 C CA . ASP A 1 72 ? 14.135 2.360 11.553 1.00 49.00 72 ASP A CA 1
ATOM 590 C C . ASP A 1 72 ? 14.363 1.858 10.125 1.00 49.00 72 ASP A C 1
ATOM 592 O O . ASP A 1 72 ? 14.782 0.730 9.878 1.00 49.00 72 ASP A O 1
ATOM 596 N N . LYS A 1 73 ? 14.171 2.771 9.169 1.00 44.09 73 LYS A N 1
ATOM 597 C CA . LYS A 1 73 ? 14.729 2.659 7.815 1.00 44.09 73 LYS A CA 1
ATOM 598 C C . LYS A 1 73 ? 16.099 3.347 7.687 1.00 44.09 73 LYS A C 1
ATOM 600 O O . LYS A 1 73 ? 16.654 3.366 6.594 1.00 44.09 73 LYS A O 1
ATOM 605 N N . TYR A 1 74 ? 16.602 3.945 8.776 1.00 45.53 74 TYR A N 1
ATOM 606 C CA . TYR A 1 74 ? 17.739 4.877 8.775 1.00 45.53 74 TYR A CA 1
ATOM 607 C C . TYR A 1 74 ? 18.738 4.693 9.938 1.00 45.53 74 TYR A C 1
ATOM 609 O O . TYR A 1 74 ? 19.529 5.608 10.180 1.00 45.53 74 TYR A O 1
ATOM 617 N N . LEU A 1 75 ? 18.740 3.544 10.626 1.00 39.31 75 LEU A N 1
ATOM 618 C CA . LEU A 1 75 ? 19.870 3.127 11.474 1.00 39.31 75 LEU A CA 1
ATOM 619 C C . LEU A 1 75 ? 20.777 2.142 10.738 1.00 39.31 75 LEU A C 1
ATOM 621 O O . LEU A 1 75 ? 20.234 1.265 10.029 1.00 39.31 75 LEU A O 1
#

Radius of gyration: 12.16 Å; chains: 1; bounding box: 27×20×35 Å

Foldseek 3Di:
DKDKDKDDPVCLVLVQVVLVPDPLRDPLQHPVSCVVVVWDWIKIFIDDPNHGPDIAIFTADPVRGTDGPDDDSPD

Secondary structure (DSSP, 8-state):
--EEEEPPGGGHHHHHHHHHH-TT--GGG-HHHHHHTT--EEEEEEEETTEEEEEEEEEE-TTS-EE---S-S--

pLDDT: mean 89.92, std 12.8, range [39.31, 97.94]

Sequence (75 aa):
MSRLKTLEKKNYEDWNSFVDSSNQGSIFSKTWYLDALQMEYEILIVEDRDRIEAGTVLAKNEINIYSNPMLDKYL